Protein AF-A0A957BS85-F1 (afdb_monomer_lite)

Secondary structure (DSSP, 8-state):
---SSSSHHHHHHHH------TTHHHHHHHTTTHHHHS---HHHHHHHHHHH-TT-TTHHHHHTS-HHHHHHHHHHHHT-SSHHHHHHHHTTSTT--HHHHHHHHHHH-TTT-----HHHHHHHHHHT--

Structure (mmCIF, N/CA/C/O backbone):
data_AF-A0A957BS85-F1
#
_entry.id   AF-A0A957BS85-F1
#
loop_
_atom_site.group_PDB
_atom_site.id
_atom_site.type_symbol
_atom_site.label_atom_id
_atom_site.label_alt_id
_atom_site.label_comp_id
_atom_site.label_asym_id
_atom_site.label_entity_id
_atom_site.label_seq_id
_atom_site.pdbx_PDB_ins_code
_atom_site.Cartn_x
_atom_site.Cartn_y
_atom_site.Cartn_z
_atom_site.occupancy
_atom_site.B_iso_or_equiv
_atom_site.auth_seq_id
_atom_site.auth_comp_id
_atom_site.auth_asym_id
_atom_site.auth_atom_id
_atom_site.pdbx_PDB_model_num
ATOM 1 N N . MET A 1 1 ? 9.407 1.982 -29.369 1.00 68.06 1 MET A N 1
ATOM 2 C CA . MET A 1 1 ? 10.413 2.319 -28.342 1.00 68.06 1 MET A CA 1
ATOM 3 C C . MET A 1 1 ? 11.506 1.275 -28.472 1.00 68.06 1 MET A C 1
ATOM 5 O O . MET A 1 1 ? 11.176 0.099 -28.407 1.00 68.06 1 MET A O 1
ATOM 9 N N . GLU A 1 2 ? 12.738 1.660 -28.786 1.00 83.81 2 GLU A N 1
ATOM 10 C CA . GLU A 1 2 ? 13.837 0.694 -28.930 1.00 83.81 2 GLU A CA 1
ATOM 11 C C . GLU A 1 2 ? 14.402 0.311 -27.560 1.00 83.81 2 GLU A C 1
ATOM 13 O O . GLU A 1 2 ? 14.445 1.133 -26.640 1.00 83.81 2 GLU A O 1
ATOM 18 N N . L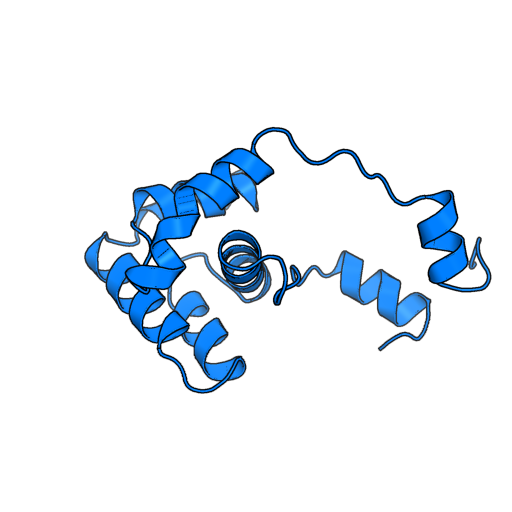YS A 1 3 ? 14.805 -0.954 -27.411 1.00 88.62 3 LYS A N 1
ATOM 19 C CA . LYS A 1 3 ? 15.439 -1.455 -26.191 1.00 88.62 3 LYS A CA 1
ATOM 20 C C . LYS A 1 3 ? 16.886 -0.972 -26.142 1.00 88.62 3 LYS A C 1
ATOM 22 O O . LYS A 1 3 ? 17.693 -1.368 -26.974 1.00 88.62 3 LYS A O 1
ATOM 27 N N . ARG A 1 4 ? 17.224 -0.150 -25.144 1.00 93.56 4 ARG A N 1
ATOM 28 C CA . ARG A 1 4 ? 18.619 0.247 -24.874 1.00 93.56 4 ARG A CA 1
ATOM 29 C C . ARG A 1 4 ? 19.444 -0.887 -24.248 1.00 93.56 4 ARG A C 1
ATOM 31 O O . ARG A 1 4 ? 20.649 -0.942 -24.460 1.00 93.56 4 ARG A O 1
ATOM 38 N N . TYR A 1 5 ? 18.795 -1.769 -23.489 1.00 95.88 5 TYR A N 1
ATOM 39 C CA . TYR A 1 5 ? 19.397 -2.938 -22.835 1.00 95.88 5 TYR A CA 1
ATOM 40 C C . TYR A 1 5 ? 18.717 -4.212 -23.343 1.00 95.88 5 TYR A C 1
ATOM 42 O O . TYR A 1 5 ? 17.515 -4.178 -23.609 1.00 95.88 5 TYR A O 1
ATOM 50 N N . SER A 1 6 ? 19.465 -5.311 -23.468 1.00 94.12 6 SER A N 1
ATOM 51 C CA . SER A 1 6 ? 18.988 -6.603 -23.994 1.00 94.12 6 SER A CA 1
ATOM 52 C C . SER A 1 6 ? 17.875 -7.227 -23.152 1.00 94.12 6 SER A C 1
ATOM 54 O O . SER A 1 6 ? 16.913 -7.765 -23.697 1.00 94.12 6 SER A O 1
ATOM 56 N N . ASP A 1 7 ? 17.993 -7.106 -21.834 1.00 95.00 7 ASP A N 1
ATOM 57 C CA . ASP A 1 7 ? 17.151 -7.748 -20.828 1.00 95.00 7 ASP A CA 1
ATOM 58 C C . ASP A 1 7 ? 16.976 -6.835 -19.604 1.00 95.00 7 ASP A C 1
ATOM 60 O O . ASP A 1 7 ? 17.664 -5.814 -19.456 1.00 95.00 7 ASP A O 1
ATOM 64 N N . ILE A 1 8 ? 16.017 -7.184 -18.740 1.00 95.25 8 ILE A N 1
ATOM 65 C CA . ILE A 1 8 ? 15.694 -6.370 -17.568 1.00 95.25 8 ILE A CA 1
ATOM 66 C C . ILE A 1 8 ? 16.828 -6.380 -16.540 1.00 95.25 8 ILE A C 1
ATOM 68 O O . ILE A 1 8 ? 17.061 -5.364 -15.893 1.00 95.25 8 ILE A O 1
ATOM 72 N N . GLN A 1 9 ? 17.581 -7.478 -16.422 1.00 95.19 9 GLN A N 1
ATOM 73 C CA . GLN A 1 9 ? 18.679 -7.597 -15.458 1.00 95.19 9 GLN A CA 1
ATOM 74 C C . GLN A 1 9 ? 19.808 -6.617 -15.784 1.00 95.19 9 GLN A C 1
ATOM 76 O O . GL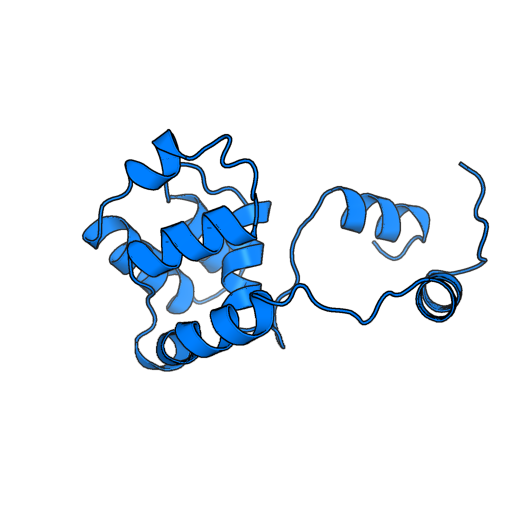N A 1 9 ? 20.293 -5.903 -14.909 1.00 95.19 9 GLN A O 1
ATOM 81 N N . SER A 1 10 ? 20.159 -6.502 -17.064 1.00 96.38 10 SER A N 1
ATOM 82 C CA . SER A 1 10 ? 21.132 -5.536 -17.570 1.00 96.38 10 SER A CA 1
ATOM 83 C C . SER A 1 10 ? 20.673 -4.093 -17.350 1.00 96.38 10 SER A C 1
ATOM 85 O O . SER A 1 10 ? 21.483 -3.234 -16.999 1.00 96.38 10 SER A O 1
ATOM 87 N N . LEU A 1 11 ? 19.373 -3.817 -17.515 1.00 95.31 11 LEU A N 1
ATOM 88 C CA . LEU A 1 11 ? 18.798 -2.510 -17.191 1.00 95.31 11 LEU A CA 1
ATOM 89 C C . LEU A 1 11 ? 18.902 -2.214 -15.692 1.00 95.31 11 LEU A C 1
ATOM 91 O O . LEU A 1 11 ? 19.361 -1.135 -15.322 1.00 95.31 11 LEU A O 1
ATOM 95 N N . LEU A 1 12 ? 18.496 -3.149 -14.832 1.00 93.81 12 LEU A N 1
ATOM 96 C CA . LEU A 1 12 ? 18.514 -2.962 -13.382 1.00 93.81 12 LEU A CA 1
ATOM 97 C C . LEU A 1 12 ? 19.946 -2.772 -12.877 1.00 93.81 12 LEU A C 1
ATOM 99 O O . LEU A 1 12 ? 20.208 -1.811 -12.163 1.00 93.81 12 LEU A O 1
ATOM 103 N N . SER A 1 13 ? 20.900 -3.584 -13.337 1.00 94.56 13 SER A N 1
ATOM 104 C CA . SER A 1 13 ? 22.312 -3.434 -12.968 1.00 94.56 13 SER A CA 1
ATOM 105 C C . SER A 1 13 ? 22.897 -2.067 -13.339 1.00 94.56 13 SER A C 1
ATOM 107 O O . SER A 1 13 ? 23.838 -1.622 -12.687 1.00 94.56 13 SER A O 1
ATOM 109 N N . ALA A 1 14 ? 22.394 -1.420 -14.394 1.00 95.25 14 ALA A N 1
ATOM 110 C CA . ALA A 1 14 ? 22.929 -0.152 -14.884 1.00 95.25 14 ALA A CA 1
ATOM 111 C C . ALA A 1 14 ? 22.159 1.083 -14.391 1.00 95.25 14 ALA A C 1
ATOM 113 O O . ALA A 1 14 ? 22.705 2.185 -14.419 1.00 95.25 14 ALA A O 1
ATOM 114 N N . CYS A 1 15 ? 20.880 0.939 -14.038 1.00 93.69 15 CYS A N 1
ATOM 115 C CA . CYS A 1 15 ? 19.968 2.067 -13.817 1.00 93.69 15 CYS A CA 1
ATOM 116 C C . CYS A 1 15 ? 19.189 2.006 -12.500 1.00 93.69 15 CYS A C 1
ATOM 118 O O . CYS A 1 15 ? 18.472 2.964 -12.204 1.00 93.69 15 CYS A O 1
ATOM 120 N N . LEU A 1 16 ? 19.273 0.917 -11.730 1.00 91.31 16 LEU A N 1
ATOM 121 C CA . LEU A 1 16 ? 18.575 0.831 -10.452 1.00 91.31 16 LEU A CA 1
ATOM 122 C C . LEU A 1 16 ? 19.158 1.856 -9.475 1.00 91.31 16 LEU A C 1
ATOM 124 O O . LEU A 1 16 ? 20.354 1.875 -9.193 1.00 91.31 16 LEU A O 1
ATOM 128 N N . VAL A 1 17 ? 18.286 2.720 -8.967 1.00 89.50 17 VAL A N 1
ATOM 129 C CA . VAL A 1 17 ? 18.619 3.666 -7.905 1.00 89.50 17 VAL A CA 1
ATOM 130 C C . VAL A 1 17 ? 18.342 2.978 -6.577 1.00 89.50 17 VAL A C 1
ATOM 132 O O . VAL A 1 17 ? 17.233 2.494 -6.356 1.00 89.50 17 VAL A O 1
ATOM 135 N N . HIS A 1 18 ? 19.355 2.928 -5.714 1.00 84.62 18 HIS A N 1
ATOM 136 C CA . HIS A 1 18 ? 19.253 2.337 -4.378 1.00 84.62 18 HIS A CA 1
ATOM 137 C C . HIS A 1 18 ? 18.861 3.352 -3.299 1.00 84.62 18 HIS A C 1
ATOM 139 O O . HIS A 1 18 ? 18.523 2.953 -2.188 1.00 84.62 18 HIS A O 1
ATOM 145 N N . ASP A 1 19 ? 18.893 4.647 -3.621 1.00 86.94 19 ASP A N 1
ATOM 146 C CA . ASP A 1 19 ? 18.463 5.693 -2.703 1.00 86.94 19 ASP A CA 1
ATOM 147 C C . ASP A 1 19 ? 16.951 5.606 -2.491 1.00 86.94 19 ASP A C 1
ATOM 149 O O . ASP A 1 19 ? 16.146 5.843 -3.398 1.00 86.94 19 ASP A O 1
ATOM 153 N N . GLU A 1 20 ? 16.568 5.267 -1.267 1.00 81.62 20 GLU A N 1
ATOM 154 C CA . GLU A 1 20 ? 15.181 5.278 -0.838 1.00 81.62 20 GLU A CA 1
ATOM 155 C C . GLU A 1 20 ? 14.765 6.694 -0.415 1.00 81.62 20 GLU A C 1
ATOM 157 O O . GLU A 1 20 ? 15.564 7.487 0.089 1.00 81.62 20 GLU A O 1
ATOM 162 N N . TYR A 1 21 ? 13.488 7.031 -0.604 1.00 86.50 21 TYR A N 1
ATOM 163 C CA . TYR A 1 21 ? 12.958 8.281 -0.067 1.00 86.50 21 TYR A CA 1
ATOM 164 C C . TYR A 1 21 ? 13.052 8.262 1.464 1.00 86.5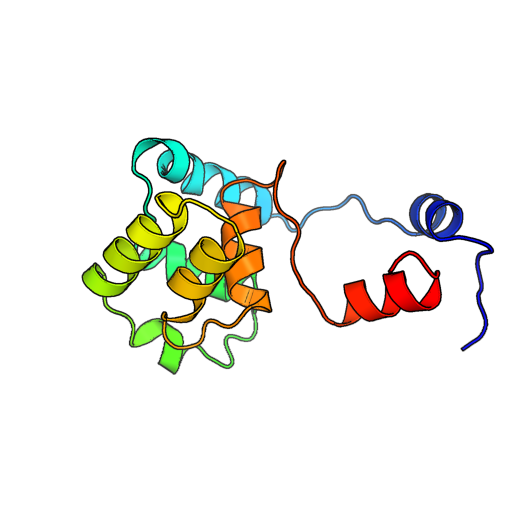0 21 TYR A C 1
ATOM 166 O O . TYR A 1 21 ? 12.604 7.293 2.079 1.00 86.50 21 TYR A O 1
ATOM 174 N N . SER A 1 22 ? 13.587 9.331 2.066 1.00 89.56 22 SER A N 1
ATOM 175 C CA . SER A 1 22 ? 13.968 9.397 3.491 1.00 89.56 22 SER A CA 1
ATOM 176 C C . SER A 1 22 ? 12.876 8.963 4.465 1.00 89.56 22 SER A C 1
ATOM 178 O O . SER A 1 22 ? 13.169 8.433 5.532 1.00 89.56 22 SER A O 1
ATOM 180 N N . ASP A 1 23 ? 11.619 9.186 4.092 1.00 91.38 23 ASP A N 1
ATOM 181 C CA . ASP A 1 23 ? 10.467 8.950 4.957 1.00 91.38 23 ASP A CA 1
ATOM 182 C C . ASP A 1 23 ? 9.953 7.504 4.876 1.00 91.38 23 ASP A C 1
ATOM 184 O O . ASP A 1 23 ? 9.082 7.122 5.654 1.00 91.38 23 ASP A O 1
ATOM 188 N N . THR A 1 24 ? 10.478 6.684 3.959 1.00 94.38 24 THR A N 1
ATOM 189 C CA . THR A 1 24 ? 9.963 5.329 3.703 1.00 94.38 24 THR A CA 1
ATOM 190 C C . THR A 1 24 ? 10.312 4.363 4.828 1.00 94.38 24 THR A C 1
ATOM 192 O O . THR A 1 24 ? 9.402 3.814 5.446 1.00 94.38 24 THR A O 1
ATOM 195 N N . ALA A 1 25 ? 11.594 4.206 5.168 1.00 95.25 25 ALA A N 1
ATOM 196 C CA . ALA A 1 25 ? 12.005 3.336 6.270 1.00 95.25 25 ALA A CA 1
ATOM 197 C C . ALA A 1 25 ? 11.379 3.738 7.629 1.00 95.25 25 ALA A C 1
ATOM 199 O O . ALA A 1 25 ? 10.868 2.855 8.323 1.00 95.25 25 ALA A O 1
ATOM 200 N N . PRO A 1 26 ? 11.310 5.034 8.011 1.00 96.75 26 PRO A N 1
ATOM 201 C CA . PRO A 1 26 ? 10.563 5.458 9.197 1.00 96.75 26 PRO A CA 1
ATOM 202 C C . PRO A 1 26 ? 9.074 5.091 9.158 1.00 96.75 26 PRO A C 1
ATOM 204 O O . PRO A 1 26 ? 8.516 4.684 10.178 1.00 96.75 26 PRO A O 1
ATOM 207 N N . LEU A 1 27 ? 8.423 5.215 7.996 1.00 97.56 27 LEU A N 1
ATOM 208 C CA . LEU A 1 27 ? 7.016 4.852 7.838 1.00 97.56 27 LEU A CA 1
ATOM 209 C C . LEU A 1 27 ? 6.805 3.343 8.006 1.00 97.56 27 LEU A C 1
ATOM 211 O O . LEU A 1 27 ? 5.933 2.948 8.777 1.00 97.56 27 LEU A O 1
ATOM 215 N N . ILE A 1 28 ? 7.630 2.512 7.367 1.00 97.31 28 ILE A N 1
ATOM 216 C CA . ILE A 1 28 ? 7.602 1.050 7.543 1.00 97.31 28 ILE A CA 1
ATOM 217 C C . ILE A 1 28 ? 7.795 0.696 9.023 1.00 97.31 28 ILE A C 1
ATOM 219 O O . ILE A 1 28 ? 7.005 -0.053 9.596 1.00 97.31 28 ILE A O 1
ATOM 223 N N . ALA A 1 29 ? 8.783 1.304 9.688 1.00 97.12 29 ALA A N 1
ATOM 224 C CA . ALA A 1 29 ? 9.030 1.074 11.110 1.00 97.12 29 ALA A CA 1
ATOM 225 C C . ALA A 1 29 ? 7.812 1.429 11.983 1.00 97.12 29 ALA A C 1
ATOM 227 O O . ALA A 1 29 ? 7.476 0.678 12.902 1.00 97.12 29 ALA A O 1
ATOM 228 N N . SER A 1 30 ? 7.107 2.524 11.675 1.00 97.12 30 SER A N 1
ATOM 229 C CA . SER A 1 30 ? 5.884 2.908 12.397 1.00 97.12 30 SER A CA 1
ATOM 230 C C . SER A 1 30 ? 4.738 1.896 12.232 1.00 97.12 30 SER A C 1
ATOM 232 O O . SER A 1 30 ? 3.922 1.733 13.138 1.00 97.12 30 SER A O 1
ATOM 234 N N . LEU A 1 31 ? 4.716 1.156 11.119 1.00 97.94 31 LEU A N 1
ATOM 235 C CA . LEU A 1 31 ? 3.702 0.150 10.788 1.00 97.94 31 LEU A CA 1
ATOM 236 C C . LEU A 1 31 ? 4.052 -1.263 11.281 1.00 97.94 31 LEU A C 1
ATOM 238 O O . LEU A 1 31 ? 3.248 -2.176 11.119 1.00 97.94 31 LEU A O 1
ATOM 242 N N . SER A 1 32 ? 5.205 -1.461 11.923 1.00 95.62 32 SER A N 1
ATOM 243 C CA . SER A 1 32 ? 5.641 -2.779 12.424 1.00 95.62 32 SER A CA 1
ATOM 244 C C . SER A 1 32 ? 4.609 -3.467 13.333 1.00 95.62 32 SER A C 1
ATOM 246 O O . SER A 1 32 ? 4.429 -4.684 13.267 1.00 95.62 32 SER A O 1
ATOM 248 N N . HIS A 1 33 ? 3.860 -2.684 14.114 1.00 96.00 33 HIS A N 1
ATOM 249 C CA . HIS A 1 33 ? 2.792 -3.160 15.000 1.00 96.00 33 HIS A CA 1
ATOM 250 C C . HIS A 1 33 ? 1.602 -3.809 14.262 1.00 96.00 33 HIS A C 1
ATOM 252 O O . HIS A 1 33 ? 0.805 -4.521 14.880 1.00 96.00 33 HIS A O 1
ATOM 258 N N . VAL A 1 34 ? 1.441 -3.573 12.955 1.00 96.56 34 VAL A N 1
ATOM 259 C CA . VAL A 1 34 ? 0.338 -4.132 12.154 1.00 96.56 34 VAL A CA 1
ATOM 260 C C . VAL A 1 34 ? 0.452 -5.656 12.068 1.00 96.56 34 VAL A C 1
ATOM 262 O O . VAL A 1 34 ? -0.569 -6.338 12.030 1.00 96.56 34 VAL A O 1
ATOM 265 N N . SER A 1 35 ? 1.670 -6.203 12.122 1.00 90.25 35 SER A N 1
ATOM 266 C CA . SER A 1 35 ? 1.904 -7.654 12.164 1.00 90.25 35 SER A CA 1
ATOM 267 C C . SER A 1 35 ? 1.265 -8.335 13.385 1.00 90.25 35 SER A C 1
ATOM 269 O O . SER A 1 35 ? 0.808 -9.471 13.292 1.00 90.25 35 SER A O 1
ATOM 271 N N . GLU A 1 36 ? 1.168 -7.627 14.513 1.00 91.62 36 GLU A N 1
ATOM 272 C CA . GLU A 1 36 ? 0.591 -8.139 15.761 1.00 91.62 36 GLU A CA 1
ATOM 273 C C . GLU A 1 36 ? -0.893 -7.780 15.893 1.00 91.62 36 GLU A C 1
ATOM 275 O O . GLU A 1 36 ? -1.724 -8.598 16.284 1.00 91.62 36 GLU A O 1
ATOM 280 N N . THR A 1 37 ? -1.240 -6.536 15.563 1.00 93.81 37 THR A N 1
ATOM 281 C CA . THR A 1 37 ? -2.595 -5.995 15.754 1.00 93.81 37 THR A CA 1
ATOM 282 C C . THR A 1 37 ? -3.535 -6.298 14.592 1.00 93.81 37 THR A C 1
ATOM 284 O O . THR A 1 37 ? -4.752 -6.202 14.745 1.00 93.81 37 THR A O 1
ATOM 287 N N . SER A 1 38 ? -2.987 -6.683 13.436 1.00 95.50 38 SER A N 1
ATOM 288 C CA . SER A 1 38 ? -3.706 -6.907 12.181 1.00 95.50 38 SER A CA 1
ATOM 289 C C . SER A 1 38 ? -4.493 -5.694 11.683 1.00 95.50 38 SER A C 1
ATOM 291 O O . SER A 1 38 ? -5.399 -5.865 10.885 1.00 95.50 38 SER A O 1
ATOM 293 N N . TYR A 1 39 ? -4.204 -4.464 12.107 1.00 98.00 39 TYR A N 1
ATOM 294 C CA . TYR A 1 39 ? -4.842 -3.265 11.550 1.00 98.00 39 TYR A CA 1
ATOM 295 C C . TYR A 1 39 ? -3.896 -2.070 11.611 1.00 98.00 39 TYR A C 1
ATOM 297 O O . TYR A 1 39 ? -2.969 -2.057 12.409 1.00 98.00 39 TYR A O 1
ATOM 305 N N . PHE A 1 40 ? -4.180 -1.039 10.816 1.00 98.56 40 PHE A N 1
ATOM 306 C CA . PHE A 1 40 ? -3.574 0.286 10.967 1.00 98.56 40 PHE A CA 1
ATOM 307 C C . PHE A 1 40 ? -4.645 1.328 11.307 1.00 98.56 40 PHE A C 1
ATOM 309 O O . PHE A 1 40 ? -5.835 1.144 11.037 1.00 98.56 40 PHE A O 1
ATOM 316 N N . THR A 1 41 ? -4.225 2.421 11.928 1.00 98.50 41 THR A N 1
ATOM 317 C CA . THR A 1 41 ? -5.073 3.546 12.337 1.00 98.50 41 THR A CA 1
ATOM 318 C C . THR A 1 41 ? -5.401 4.469 11.168 1.00 98.50 41 THR A C 1
ATOM 320 O O . THR A 1 41 ? -4.744 4.462 10.119 1.00 98.50 41 THR A O 1
ATOM 323 N N . ARG A 1 42 ? -6.387 5.358 11.342 1.00 98.56 42 ARG A N 1
ATOM 324 C CA . ARG A 1 42 ? -6.683 6.385 10.328 1.00 98.56 42 ARG A CA 1
ATOM 325 C C . ARG A 1 42 ? -5.507 7.325 10.083 1.00 98.56 42 ARG A C 1
ATOM 327 O O . ARG A 1 42 ? -5.315 7.774 8.954 1.00 98.56 42 ARG A O 1
ATOM 334 N N . ASN A 1 43 ? -4.741 7.657 11.118 1.00 98.44 43 ASN A N 1
ATOM 335 C CA . ASN A 1 43 ? -3.590 8.546 10.974 1.00 98.44 43 ASN A CA 1
ATOM 336 C C . ASN A 1 43 ? -2.485 7.904 10.118 1.00 98.44 43 ASN A C 1
ATOM 338 O O . ASN A 1 43 ? -1.941 8.544 9.215 1.00 98.44 43 ASN A O 1
ATOM 342 N N . GLU A 1 44 ? -2.208 6.621 10.344 1.00 98.50 44 GLU A N 1
ATOM 343 C CA . GLU A 1 44 ? -1.285 5.837 9.518 1.00 98.50 44 GLU A CA 1
ATOM 344 C C . GLU A 1 44 ? -1.803 5.697 8.091 1.00 98.50 44 GLU A C 1
ATOM 346 O O . GLU A 1 44 ? -1.067 5.966 7.147 1.00 98.50 44 GLU A O 1
ATOM 351 N N . PHE A 1 45 ? -3.093 5.403 7.913 1.00 98.62 45 PHE A N 1
ATOM 352 C CA . PHE A 1 45 ? -3.736 5.376 6.600 1.00 98.62 45 PHE A CA 1
ATOM 353 C C . PHE A 1 45 ? -3.523 6.674 5.806 1.00 98.62 45 PHE A C 1
ATOM 355 O O . PHE A 1 45 ? -3.148 6.630 4.632 1.00 98.62 45 PHE A O 1
ATOM 362 N N . LEU A 1 46 ? -3.731 7.837 6.431 1.00 98.38 46 LEU A N 1
ATOM 363 C CA . LEU A 1 46 ? -3.514 9.130 5.777 1.00 98.38 46 LEU A CA 1
ATOM 364 C C . LEU A 1 46 ? -2.032 9.367 5.460 1.00 98.38 46 LEU A C 1
ATOM 366 O O . LEU A 1 46 ? -1.717 9.876 4.383 1.00 98.38 46 LEU A O 1
ATOM 370 N N . THR A 1 47 ? -1.135 8.957 6.357 1.00 98.12 47 THR A N 1
ATOM 371 C CA . THR A 1 47 ? 0.317 9.031 6.143 1.00 98.12 47 THR A CA 1
ATOM 372 C C . THR A 1 47 ? 0.746 8.169 4.954 1.00 98.12 47 THR A C 1
ATOM 374 O O . THR A 1 47 ? 1.419 8.669 4.053 1.00 98.12 47 THR A O 1
ATOM 377 N N . MET A 1 48 ? 0.275 6.921 4.872 1.00 98.19 48 MET A N 1
ATOM 378 C CA . MET A 1 48 ? 0.536 6.024 3.742 1.00 98.19 48 MET A CA 1
ATOM 379 C C . MET A 1 48 ? -0.036 6.567 2.426 1.00 98.19 48 MET A C 1
ATOM 381 O O . MET A 1 48 ? 0.626 6.508 1.388 1.00 98.19 48 MET A O 1
ATOM 385 N N . CYS A 1 49 ? -1.246 7.141 2.448 1.00 97.50 49 CYS A N 1
ATOM 386 C CA . CYS A 1 49 ? -1.835 7.782 1.268 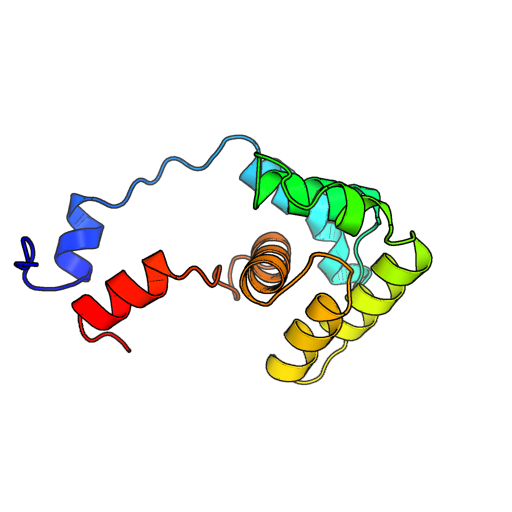1.00 97.50 49 CYS A CA 1
ATOM 387 C C . CYS A 1 49 ? -0.961 8.929 0.753 1.00 97.50 49 CYS A C 1
ATOM 389 O O . CYS A 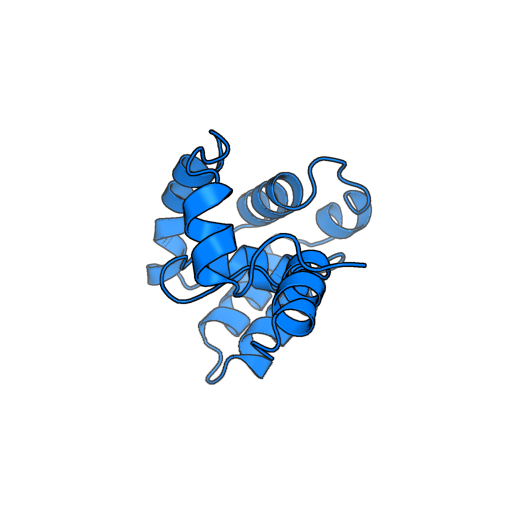1 49 ? -0.693 9.010 -0.448 1.00 97.50 49 CYS A O 1
ATOM 391 N N . LYS A 1 50 ? -0.507 9.801 1.660 1.00 96.25 50 LYS A N 1
ATOM 392 C CA . LYS A 1 50 ? 0.357 10.935 1.330 1.00 96.25 50 LYS A CA 1
ATOM 393 C C . LYS A 1 50 ? 1.719 10.475 0.813 1.00 96.25 50 LYS A C 1
ATOM 395 O O . LYS A 1 50 ? 2.188 11.024 -0.176 1.00 96.25 50 LYS A O 1
ATOM 400 N N . TRP A 1 51 ? 2.320 9.455 1.425 1.00 96.00 51 TRP A N 1
ATOM 401 C CA . TRP A 1 51 ? 3.564 8.855 0.935 1.00 96.00 51 TRP A CA 1
ATOM 402 C C . TRP A 1 51 ? 3.396 8.321 -0.496 1.00 96.00 51 TRP A C 1
ATOM 404 O O . TRP A 1 51 ? 4.188 8.640 -1.383 1.00 96.00 51 TRP A O 1
ATOM 414 N N . LYS A 1 52 ? 2.309 7.583 -0.767 1.00 94.25 52 LYS A N 1
ATOM 415 C CA . LYS A 1 52 ? 2.063 6.976 -2.085 1.00 94.25 52 LYS A CA 1
ATOM 416 C C . LYS A 1 52 ? 1.722 7.996 -3.170 1.00 94.25 52 LYS A C 1
ATOM 418 O O . LYS A 1 52 ? 2.025 7.783 -4.349 1.00 94.25 52 LYS A O 1
ATOM 423 N N . GLU A 1 53 ? 1.025 9.066 -2.808 1.00 92.94 53 GLU A N 1
ATOM 424 C CA . GLU A 1 53 ? 0.597 10.106 -3.737 1.00 92.94 53 GLU A CA 1
ATOM 425 C C . GLU A 1 53 ? 0.791 11.495 -3.104 1.00 92.94 53 GLU A C 1
ATOM 427 O O . GLU A 1 53 ? -0.171 12.107 -2.634 1.00 92.94 53 GLU A O 1
ATOM 432 N N . PRO A 1 54 ? 2.031 12.030 -3.129 1.00 92.81 54 PRO A N 1
ATOM 433 C CA . PRO A 1 54 ? 2.385 13.270 -2.429 1.00 92.81 54 PRO A CA 1
ATOM 434 C C . PRO A 1 54 ? 1.638 14.522 -2.889 1.00 92.81 54 PRO A C 1
ATOM 436 O O . PRO A 1 54 ? 1.677 15.540 -2.205 1.00 92.81 54 PRO A O 1
ATOM 439 N N . ARG A 1 55 ? 0.972 14.489 -4.054 1.00 94.25 55 ARG A N 1
ATOM 440 C CA . ARG A 1 55 ? 0.171 15.628 -4.538 1.00 94.25 55 ARG A CA 1
ATOM 441 C C . ARG A 1 55 ? -1.239 15.635 -3.950 1.00 94.25 55 ARG A C 1
ATOM 443 O O . ARG A 1 55 ? -1.972 16.597 -4.162 1.00 94.25 55 ARG A O 1
ATOM 450 N N . GLU A 1 56 ? -1.609 14.582 -3.227 1.00 93.50 56 GLU A N 1
ATOM 451 C CA . GLU A 1 56 ? -2.831 14.439 -2.441 1.00 93.50 56 GLU A CA 1
ATOM 452 C C . GLU A 1 56 ? -4.118 14.762 -3.227 1.00 93.50 56 GLU A C 1
ATOM 454 O O . GLU A 1 56 ? -5.091 15.306 -2.702 1.00 93.50 56 GLU A O 1
ATOM 459 N N . ARG A 1 57 ? -4.158 14.374 -4.508 1.00 94.75 57 ARG A N 1
ATOM 460 C CA . ARG A 1 57 ? -5.276 14.594 -5.444 1.00 94.75 57 ARG A CA 1
ATOM 461 C C . ARG A 1 57 ? -6.589 13.985 -4.955 1.00 94.75 57 ARG A C 1
ATOM 463 O O . ARG A 1 57 ? -7.659 14.425 -5.361 1.00 94.75 57 ARG A O 1
ATOM 470 N N . ARG A 1 58 ? -6.520 12.955 -4.107 1.00 94.44 58 ARG A N 1
ATOM 471 C CA . ARG A 1 58 ? -7.681 12.256 -3.530 1.00 94.44 58 ARG A CA 1
ATOM 472 C C . ARG A 1 58 ? -7.867 12.542 -2.037 1.00 94.44 58 ARG A C 1
ATOM 474 O O . ARG A 1 58 ? -8.633 11.830 -1.391 1.00 94.44 58 ARG A O 1
ATOM 481 N N . ARG A 1 59 ? -7.225 13.586 -1.491 1.00 95.75 59 ARG A N 1
ATOM 482 C CA . ARG A 1 59 ? -7.252 13.921 -0.054 1.00 95.75 59 ARG A CA 1
ATOM 483 C C . ARG A 1 59 ? -8.653 13.899 0.545 1.00 95.75 59 ARG A C 1
ATOM 485 O O . ARG A 1 59 ? -8.842 13.338 1.616 1.00 95.75 59 ARG A O 1
ATOM 492 N N . GLN A 1 60 ? -9.625 14.500 -0.140 1.00 96.62 60 GLN A N 1
ATOM 493 C CA . GLN A 1 60 ? -11.008 14.589 0.345 1.00 96.62 60 GLN A CA 1
ATOM 494 C C . GLN A 1 60 ? -11.633 13.198 0.526 1.00 96.62 60 GLN A C 1
ATOM 496 O O . GLN A 1 60 ? -12.250 12.931 1.554 1.00 96.62 60 GLN A O 1
ATOM 501 N N . ASN A 1 61 ? -11.388 12.282 -0.417 1.00 97.56 61 ASN A N 1
ATOM 502 C CA . ASN A 1 61 ? -11.854 10.901 -0.319 1.00 97.56 61 ASN A CA 1
ATOM 503 C C . ASN A 1 61 ? -11.182 10.183 0.853 1.00 97.56 61 ASN A C 1
ATOM 505 O O . ASN A 1 61 ? -11.872 9.565 1.657 1.00 97.56 61 ASN A O 1
ATOM 509 N N . TRP A 1 62 ? -9.862 10.311 1.005 1.00 97.94 62 TRP A N 1
ATOM 510 C CA . TRP A 1 62 ? -9.149 9.678 2.116 1.00 97.94 62 TRP A CA 1
ATOM 511 C C . TRP A 1 62 ? -9.635 10.201 3.469 1.00 97.94 62 TRP A C 1
ATOM 513 O O . TRP A 1 62 ? -9.971 9.414 4.350 1.00 97.94 62 TRP A O 1
ATOM 523 N N . ALA A 1 63 ? -9.763 11.523 3.603 1.00 97.56 63 ALA A N 1
ATOM 524 C CA . ALA A 1 63 ? -10.219 12.180 4.822 1.00 97.56 63 ALA A CA 1
ATOM 525 C C . ALA A 1 63 ? -11.647 11.781 5.225 1.00 97.56 63 ALA A C 1
ATOM 527 O O . ALA A 1 63 ? -11.968 11.828 6.411 1.00 97.56 63 ALA A O 1
ATOM 528 N N . SER A 1 64 ? -12.480 11.362 4.269 1.00 98.06 64 SER A N 1
ATOM 529 C CA . SER A 1 64 ? -13.846 10.900 4.532 1.00 98.06 64 SER A CA 1
ATOM 530 C C . SER A 1 64 ? -13.942 9.477 5.095 1.00 98.06 64 SER A C 1
ATOM 532 O O . SER A 1 64 ? -15.035 9.063 5.467 1.00 98.06 64 SER A O 1
ATOM 534 N N . ASN A 1 65 ? -12.845 8.714 5.157 1.00 98.56 65 ASN A N 1
ATOM 535 C CA . ASN A 1 65 ? -12.834 7.444 5.889 1.00 98.56 65 ASN A CA 1
ATOM 536 C C . ASN A 1 65 ? -12.743 7.721 7.392 1.00 98.56 65 ASN A C 1
ATOM 538 O O . ASN A 1 65 ? -11.953 8.562 7.829 1.00 98.56 65 ASN A O 1
ATOM 542 N N . THR A 1 66 ? -13.540 7.013 8.181 1.00 98.69 66 THR A N 1
ATOM 543 C CA . THR A 1 66 ? -13.528 7.079 9.648 1.00 98.69 66 THR A CA 1
ATOM 544 C C . THR A 1 66 ? -12.462 6.155 10.245 1.00 98.69 66 THR A C 1
ATOM 546 O O . THR A 1 66 ? -11.935 5.278 9.563 1.00 98.69 66 THR A O 1
ATOM 549 N N . GLU A 1 67 ? -12.127 6.350 11.526 1.00 98.62 67 GLU A N 1
ATOM 550 C CA . GLU A 1 67 ? -11.210 5.453 12.253 1.00 98.62 67 GLU A CA 1
ATOM 551 C C . GLU A 1 67 ? -11.715 4.007 12.249 1.00 98.62 67 GLU A C 1
ATOM 553 O O . GLU A 1 67 ? -10.959 3.085 11.957 1.00 98.62 67 GLU A O 1
ATOM 558 N N . ASP A 1 68 ? -13.010 3.824 12.500 1.00 98.62 68 ASP A N 1
ATOM 559 C CA . ASP A 1 68 ? -13.648 2.511 12.540 1.00 98.62 68 ASP A CA 1
ATOM 560 C C . ASP A 1 68 ? -13.622 1.803 11.176 1.00 98.62 68 ASP A C 1
ATOM 562 O O . ASP A 1 68 ? -13.256 0.630 11.093 1.00 98.62 68 ASP A O 1
ATOM 566 N N . GLU A 1 69 ? -13.910 2.527 10.085 1.00 98.62 69 GLU A N 1
ATOM 567 C CA . GLU A 1 69 ? -13.821 1.986 8.721 1.00 98.62 69 GLU A CA 1
ATOM 568 C C . GLU A 1 69 ? -12.393 1.531 8.388 1.00 98.62 69 GLU A C 1
ATOM 570 O O . GLU A 1 69 ? -12.206 0.433 7.858 1.00 98.62 69 GLU A O 1
ATOM 575 N N . VAL A 1 70 ? -11.386 2.353 8.708 1.00 98.81 70 VAL A N 1
ATOM 576 C CA . VAL A 1 70 ? -9.973 2.042 8.438 1.00 98.81 70 VAL A CA 1
ATOM 577 C C . VAL A 1 70 ? -9.529 0.809 9.216 1.00 98.81 70 VAL A C 1
ATOM 579 O O . VAL A 1 70 ? -8.987 -0.123 8.616 1.00 98.81 70 VAL A O 1
ATOM 582 N N . ARG A 1 71 ? -9.799 0.760 10.523 1.00 98.62 71 ARG A N 1
ATOM 583 C CA . ARG A 1 71 ? -9.417 -0.379 11.367 1.00 98.62 71 ARG A CA 1
ATOM 584 C C . ARG A 1 71 ? -10.139 -1.655 10.953 1.00 98.62 71 ARG A C 1
ATOM 586 O O . ARG A 1 71 ? -9.509 -2.696 10.818 1.00 98.62 71 ARG A O 1
ATOM 593 N N . THR A 1 72 ? -11.439 -1.575 10.679 1.00 98.69 72 THR A N 1
ATOM 594 C CA . THR A 1 72 ? -12.237 -2.740 10.279 1.00 98.69 72 THR A CA 1
ATOM 595 C C . THR A 1 72 ? -11.782 -3.306 8.936 1.00 98.69 72 THR A C 1
ATOM 597 O O . THR A 1 72 ? -11.616 -4.517 8.798 1.00 98.69 72 THR A O 1
ATOM 600 N N . LEU A 1 73 ? -11.575 -2.457 7.926 1.00 98.75 73 LEU A N 1
ATOM 601 C CA . LEU A 1 73 ? -11.207 -2.924 6.587 1.00 98.75 73 LEU A CA 1
ATOM 602 C C . LEU A 1 73 ? -9.757 -3.405 6.512 1.00 98.75 73 LEU A C 1
ATOM 604 O O . LEU A 1 73 ? -9.492 -4.371 5.798 1.00 98.75 73 LEU A O 1
ATOM 608 N N . SER A 1 74 ? -8.839 -2.788 7.260 1.00 98.56 74 SER A N 1
ATOM 609 C CA . SER A 1 74 ? -7.471 -3.301 7.384 1.00 98.56 74 SER A CA 1
ATOM 610 C C . SER A 1 74 ? -7.437 -4.639 8.132 1.00 98.56 74 SER A C 1
ATOM 612 O O . SER A 1 74 ? -6.854 -5.583 7.609 1.00 98.56 74 SER A O 1
ATOM 614 N N . ALA A 1 75 ? -8.175 -4.790 9.239 1.00 98.44 75 ALA A N 1
ATOM 615 C CA . ALA A 1 75 ? -8.346 -6.076 9.930 1.00 98.44 75 ALA A CA 1
ATOM 616 C C . ALA A 1 75 ? -8.874 -7.186 9.024 1.00 98.44 75 ALA A C 1
ATOM 618 O O . ALA A 1 75 ? -8.333 -8.291 8.998 1.00 98.44 75 ALA A O 1
ATOM 619 N N . GLN A 1 76 ? -9.897 -6.888 8.225 1.00 98.38 76 GLN A N 1
ATOM 620 C CA . GLN A 1 76 ? -10.406 -7.847 7.248 1.00 98.38 76 GLN A CA 1
ATOM 621 C C . GLN A 1 76 ? -9.371 -8.189 6.170 1.00 98.38 76 GLN A C 1
ATOM 623 O O . GLN A 1 76 ? -9.299 -9.340 5.752 1.00 98.38 76 GLN A O 1
ATOM 628 N N . ALA A 1 77 ? -8.577 -7.216 5.716 1.00 98.25 77 ALA A N 1
ATOM 629 C CA . ALA A 1 77 ? -7.535 -7.450 4.724 1.00 98.25 77 ALA A CA 1
ATOM 630 C C . ALA A 1 77 ? -6.432 -8.370 5.265 1.00 98.25 77 ALA A C 1
ATOM 632 O O . ALA A 1 77 ? -6.082 -9.361 4.622 1.00 98.25 77 ALA A O 1
ATOM 633 N N . PHE A 1 78 ? -5.904 -8.081 6.453 1.00 96.62 78 PHE A N 1
ATOM 634 C CA . PHE A 1 78 ? -4.816 -8.864 7.039 1.00 96.62 78 PHE A CA 1
ATOM 635 C C . PHE A 1 78 ? -5.278 -10.241 7.536 1.00 96.62 78 PHE A C 1
ATOM 637 O O . PHE A 1 78 ? -4.511 -11.195 7.461 1.00 96.62 78 PHE A O 1
ATOM 644 N N . GLY A 1 79 ? -6.554 -10.389 7.907 1.00 95.81 79 GLY A N 1
ATOM 645 C CA . GLY A 1 79 ? -7.180 -11.685 8.197 1.00 95.81 79 GLY A CA 1
ATOM 646 C C . GLY A 1 79 ? -7.685 -12.462 6.972 1.00 95.81 79 GLY A C 1
ATOM 647 O O . GLY A 1 79 ? -8.239 -13.550 7.131 1.00 95.81 79 GLY A O 1
ATOM 648 N N . ALA A 1 80 ? -7.554 -11.924 5.755 1.00 97.19 80 ALA A N 1
ATOM 649 C CA . ALA A 1 80 ? -8.058 -12.583 4.553 1.00 97.19 80 ALA A CA 1
ATOM 650 C C . ALA A 1 80 ? -7.231 -13.838 4.199 1.00 97.19 80 ALA A C 1
ATOM 652 O O . ALA A 1 80 ? -6.009 -13.833 4.355 1.00 97.19 80 ALA A O 1
ATOM 653 N N . PRO A 1 81 ? -7.870 -14.898 3.667 1.00 95.38 81 PRO A N 1
ATOM 654 C CA . PRO A 1 81 ? -7.199 -16.167 3.372 1.00 95.38 81 PRO A CA 1
ATOM 655 C C . PRO A 1 81 ? -6.382 -16.156 2.071 1.00 95.38 81 PRO A C 1
ATOM 657 O O . PRO A 1 81 ? -5.630 -17.093 1.820 1.00 95.38 81 PRO A O 1
ATOM 660 N N . ASP A 1 82 ? -6.552 -15.142 1.223 1.00 96.38 82 ASP A N 1
ATOM 661 C CA . ASP A 1 82 ? -5.871 -15.023 -0.065 1.00 96.38 82 ASP A CA 1
ATOM 662 C C . ASP A 1 82 ? -5.667 -13.559 -0.469 1.00 96.38 82 ASP A C 1
ATOM 664 O O . ASP A 1 82 ? -6.370 -12.654 -0.003 1.00 96.38 82 ASP A O 1
ATOM 668 N N . GLU A 1 83 ? -4.728 -13.349 -1.392 1.00 95.69 83 GLU A N 1
ATOM 669 C CA . GLU A 1 83 ? -4.313 -12.017 -1.835 1.00 95.69 83 GLU A CA 1
ATOM 670 C C . GLU A 1 83 ? -5.408 -11.229 -2.549 1.00 95.69 83 GLU A C 1
ATOM 672 O O . GLU A 1 83 ? -5.500 -10.007 -2.399 1.00 95.69 83 GLU A O 1
ATOM 677 N N . ALA A 1 84 ? -6.276 -11.911 -3.303 1.00 96.62 84 ALA A N 1
ATOM 678 C CA . ALA A 1 84 ? -7.352 -11.244 -4.021 1.00 96.62 84 ALA A CA 1
ATOM 679 C C . ALA A 1 84 ? -8.363 -10.656 -3.030 1.00 96.62 84 ALA A C 1
ATOM 681 O O . ALA A 1 84 ? -8.760 -9.498 -3.157 1.00 96.62 84 ALA A O 1
ATOM 682 N N . ARG A 1 85 ? -8.743 -11.404 -1.991 1.00 97.88 85 ARG A N 1
ATOM 683 C CA . ARG A 1 85 ? -9.601 -10.878 -0.921 1.00 97.88 85 ARG A CA 1
ATOM 684 C C . ARG A 1 85 ? -8.893 -9.792 -0.120 1.00 97.88 85 ARG A C 1
ATOM 686 O O . ARG A 1 85 ? -9.492 -8.739 0.104 1.00 97.88 85 ARG A O 1
ATOM 693 N N . ARG A 1 86 ? -7.625 -10.000 0.250 1.00 97.88 86 ARG A N 1
ATOM 694 C CA . ARG A 1 86 ? -6.812 -9.026 0.997 1.00 97.88 86 ARG A CA 1
ATOM 695 C C . ARG A 1 86 ? -6.813 -7.655 0.328 1.00 97.88 86 ARG A C 1
ATOM 697 O O . ARG A 1 86 ? -7.193 -6.660 0.949 1.00 97.88 86 ARG A O 1
ATOM 704 N N . ILE A 1 87 ? -6.472 -7.597 -0.959 1.00 97.94 87 ILE A N 1
ATOM 705 C CA . ILE A 1 87 ? -6.416 -6.325 -1.685 1.00 97.94 87 ILE A CA 1
ATOM 706 C C . ILE A 1 87 ? -7.809 -5.710 -1.883 1.00 97.94 87 ILE A C 1
ATOM 708 O O . ILE A 1 87 ? -7.962 -4.488 -1.800 1.00 97.94 87 ILE A O 1
ATOM 712 N N . LEU A 1 88 ? -8.843 -6.534 -2.095 1.00 98.31 88 LEU A N 1
ATOM 713 C CA . LEU A 1 88 ? -10.220 -6.062 -2.260 1.00 98.31 88 LEU A CA 1
ATOM 714 C C . LEU A 1 88 ? -10.788 -5.454 -0.974 1.00 98.31 88 LEU A C 1
ATOM 716 O O . LEU A 1 88 ? -11.509 -4.460 -1.059 1.00 98.31 88 LEU A O 1
ATOM 720 N N . HIS A 1 89 ? -10.441 -5.979 0.206 1.00 98.56 89 HIS A N 1
ATOM 721 C CA . HIS A 1 89 ? -10.820 -5.362 1.481 1.00 98.56 89 HIS A CA 1
ATOM 722 C C . HIS A 1 89 ? -10.268 -3.938 1.600 1.00 98.56 89 HIS A C 1
ATOM 724 O O . HIS A 1 89 ? -11.029 -3.015 1.894 1.00 98.56 89 HIS A O 1
ATOM 730 N N . LEU A 1 90 ? -8.989 -3.728 1.272 1.00 98.62 90 LEU A N 1
ATOM 731 C CA . LEU A 1 90 ? -8.376 -2.395 1.277 1.00 98.62 90 LEU A CA 1
ATOM 732 C C . LEU A 1 90 ? -8.998 -1.458 0.233 1.00 98.62 90 LEU A C 1
ATOM 734 O O . LEU A 1 90 ? -9.202 -0.277 0.510 1.00 98.62 90 LEU A O 1
ATOM 738 N N . CYS A 1 91 ? -9.359 -1.971 -0.947 1.00 98.56 91 CYS A N 1
ATOM 739 C CA . CYS A 1 91 ? -10.006 -1.181 -2.004 1.00 98.56 91 CYS A CA 1
ATOM 740 C C . CYS A 1 91 ? -11.412 -0.675 -1.636 1.00 98.56 91 CYS A C 1
ATOM 742 O O . CYS A 1 91 ? -11.963 0.161 -2.349 1.00 98.56 91 CYS A O 1
ATOM 744 N N . ARG A 1 92 ? -12.008 -1.150 -0.536 1.00 98.50 92 ARG A N 1
ATOM 745 C CA . ARG A 1 92 ? -13.281 -0.611 -0.027 1.00 98.50 92 ARG A CA 1
ATOM 746 C C . ARG A 1 92 ? -13.111 0.736 0.682 1.00 98.50 92 ARG A C 1
ATOM 748 O O . ARG A 1 92 ? -14.104 1.435 0.866 1.00 98.50 92 ARG A O 1
ATOM 755 N N . LEU A 1 93 ? -11.886 1.120 1.051 1.00 98.62 93 LEU A N 1
ATOM 756 C CA . LEU A 1 93 ? -11.593 2.450 1.586 1.00 98.62 93 LEU A CA 1
ATOM 757 C C . LEU A 1 93 ? -11.728 3.514 0.490 1.00 98.62 93 LEU A C 1
ATOM 759 O O . LEU A 1 93 ? -11.236 3.372 -0.633 1.00 98.62 93 LEU A O 1
ATOM 763 N N . ARG A 1 94 ? -12.368 4.638 0.816 1.00 98.50 94 ARG A N 1
ATOM 764 C CA . ARG A 1 94 ? -12.611 5.724 -0.141 1.00 98.50 94 ARG A CA 1
ATOM 765 C C . ARG A 1 94 ? -11.286 6.308 -0.626 1.00 98.50 94 ARG A C 1
ATOM 767 O O . ARG A 1 94 ? -10.449 6.736 0.167 1.00 98.50 94 ARG A O 1
ATOM 774 N N . GLY A 1 95 ? -11.115 6.363 -1.947 1.00 97.12 95 GLY A N 1
ATOM 775 C CA . GLY A 1 95 ? -9.899 6.866 -2.597 1.00 97.12 95 GLY A CA 1
ATOM 776 C C . GLY A 1 95 ? -8.777 5.833 -2.755 1.00 97.12 95 GLY A C 1
ATOM 777 O O . GLY A 1 95 ? -7.735 6.178 -3.330 1.00 97.12 95 GLY A O 1
ATOM 778 N N . VAL A 1 96 ? -9.000 4.589 -2.320 1.00 98.00 96 VAL A N 1
ATOM 779 C CA . VAL A 1 96 ? -8.069 3.464 -2.451 1.00 98.00 96 VAL A CA 1
ATOM 780 C C . VAL A 1 96 ? -8.500 2.584 -3.620 1.00 98.00 96 VAL A C 1
ATOM 782 O O . VAL A 1 96 ? -9.622 2.105 -3.683 1.00 98.00 96 VAL A O 1
ATOM 785 N N . GLY A 1 97 ? -7.594 2.385 -4.572 1.00 96.31 97 GLY A N 1
ATOM 786 C CA . GLY A 1 97 ? -7.720 1.341 -5.592 1.00 96.31 97 GLY A CA 1
ATOM 787 C C . GLY A 1 97 ? -6.498 0.433 -5.536 1.00 96.31 97 GLY A C 1
ATOM 788 O O . GLY A 1 97 ? -5.598 0.692 -4.737 1.00 96.31 97 GLY A O 1
ATOM 789 N N . ILE A 1 98 ? -6.423 -0.560 -6.425 1.00 96.19 98 ILE A N 1
ATOM 790 C CA . ILE A 1 98 ? -5.342 -1.564 -6.454 1.00 96.19 98 ILE A CA 1
ATOM 791 C C . ILE A 1 98 ? -3.935 -0.953 -6.282 1.00 96.19 98 ILE A C 1
ATOM 793 O O . ILE A 1 98 ? -3.235 -1.402 -5.380 1.00 96.19 98 ILE A O 1
ATOM 797 N N . PRO A 1 99 ? -3.529 0.116 -7.007 1.00 95.19 99 PRO A N 1
ATOM 798 C CA . PRO A 1 99 ? -2.185 0.692 -6.849 1.00 95.19 99 PRO A CA 1
ATOM 799 C C . PRO A 1 99 ? -1.884 1.278 -5.463 1.00 95.19 99 PRO A C 1
ATOM 801 O O . PRO A 1 99 ? -0.730 1.383 -5.057 1.00 95.19 99 PRO A O 1
ATOM 804 N N . VAL A 1 100 ? -2.918 1.749 -4.762 1.00 96.81 100 VAL A N 1
ATOM 805 C CA . VAL A 1 100 ? -2.791 2.311 -3.410 1.00 96.81 100 VAL A CA 1
ATOM 806 C C . VAL A 1 100 ? -2.838 1.182 -2.384 1.00 96.81 100 VAL A C 1
ATOM 808 O O . VAL A 1 100 ? -2.005 1.146 -1.490 1.00 96.81 100 VAL A O 1
ATOM 811 N N . ALA A 1 101 ? -3.750 0.224 -2.558 1.00 98.06 101 ALA A N 1
ATOM 812 C CA . ALA A 1 101 ? -3.852 -0.948 -1.698 1.00 98.06 101 ALA A CA 1
ATOM 813 C C . ALA A 1 101 ? -2.563 -1.786 -1.710 1.00 98.06 101 ALA A C 1
ATOM 815 O O . ALA A 1 101 ? -2.066 -2.130 -0.645 1.00 98.06 101 ALA A O 1
ATOM 816 N N . SER A 1 102 ? -1.968 -2.039 -2.883 1.00 97.75 102 SER A N 1
ATOM 817 C CA . SER A 1 102 ? -0.680 -2.742 -2.974 1.00 97.75 102 SER A CA 1
ATOM 818 C C . SER A 1 102 ? 0.436 -1.997 -2.245 1.00 97.75 102 SER A C 1
ATOM 820 O O . SER A 1 102 ? 1.298 -2.620 -1.650 1.00 97.75 102 SER A O 1
ATOM 822 N N . ALA A 1 103 ? 0.408 -0.659 -2.257 1.00 97.06 103 ALA A N 1
ATOM 823 C CA . ALA A 1 103 ? 1.394 0.132 -1.533 1.00 97.06 103 ALA A CA 1
ATOM 824 C C . ALA A 1 103 ? 1.241 0.013 -0.015 1.00 97.06 103 ALA A C 1
ATOM 826 O O . ALA A 1 103 ? 2.244 -0.004 0.684 1.00 97.06 103 ALA A O 1
ATOM 827 N N . PHE A 1 104 ? 0.014 -0.105 0.497 1.00 98.19 104 PHE A N 1
ATOM 828 C CA . PHE A 1 104 ? -0.199 -0.374 1.920 1.00 98.19 104 PHE A CA 1
ATOM 829 C C . PHE A 1 104 ? 0.343 -1.746 2.312 1.00 98.19 104 PHE A C 1
ATOM 831 O O . PHE A 1 104 ? 0.995 -1.859 3.341 1.00 98.19 104 PHE A O 1
ATOM 838 N N . LEU A 1 105 ? 0.121 -2.765 1.475 1.00 97.81 105 LEU A N 1
ATOM 839 C CA . LEU A 1 105 ? 0.676 -4.100 1.704 1.00 97.81 105 LEU A CA 1
ATOM 840 C C . LEU A 1 105 ? 2.211 -4.075 1.698 1.00 97.81 105 LEU A C 1
ATOM 842 O O . LEU A 1 105 ? 2.809 -4.582 2.635 1.00 97.81 105 LEU A O 1
ATOM 846 N N . THR A 1 106 ? 2.840 -3.399 0.730 1.00 97.06 106 THR A N 1
ATOM 847 C CA . THR A 1 106 ? 4.305 -3.217 0.695 1.00 97.06 106 THR A CA 1
ATOM 848 C C . THR A 1 106 ? 4.845 -2.460 1.905 1.00 97.06 106 THR A C 1
ATOM 850 O O . THR A 1 106 ? 5.901 -2.806 2.409 1.00 97.06 106 THR A O 1
ATOM 853 N N . LEU A 1 107 ? 4.156 -1.423 2.389 1.00 97.50 107 LEU A N 1
ATOM 854 C CA . LEU A 1 107 ? 4.624 -0.670 3.558 1.00 97.50 107 LEU A CA 1
ATOM 855 C C . LEU A 1 107 ? 4.517 -1.469 4.864 1.00 97.50 107 LEU A C 1
ATOM 857 O O . LEU A 1 107 ? 5.281 -1.216 5.790 1.00 97.50 107 LEU A O 1
ATOM 861 N N . VAL A 1 108 ? 3.560 -2.394 4.949 1.00 97.31 108 VAL A N 1
ATOM 862 C CA . VAL A 1 108 ? 3.375 -3.263 6.119 1.00 97.31 108 VAL A CA 1
ATOM 863 C C . VAL A 1 108 ? 4.295 -4.482 6.063 1.00 97.31 108 VAL A C 1
ATOM 865 O O . VAL A 1 108 ? 4.796 -4.909 7.099 1.00 97.31 108 VAL A O 1
ATOM 868 N N . ASP A 1 109 ? 4.521 -5.033 4.873 1.00 96.06 109 ASP A N 1
ATOM 869 C CA . ASP A 1 109 ? 5.314 -6.241 4.657 1.00 96.06 109 ASP A CA 1
ATOM 870 C C . ASP A 1 109 ? 6.087 -6.147 3.320 1.00 96.06 109 ASP A C 1
ATOM 872 O O . ASP A 1 109 ? 5.653 -6.662 2.281 1.00 96.06 109 ASP A O 1
ATOM 876 N N . PRO A 1 110 ? 7.222 -5.424 3.311 1.00 95.12 110 PRO A N 1
ATOM 877 C CA . PRO A 1 110 ? 7.983 -5.152 2.091 1.00 95.12 110 PRO A CA 1
ATOM 878 C C . PRO A 1 110 ? 8.665 -6.392 1.505 1.00 95.12 110 PRO A C 1
ATOM 880 O O . PRO A 1 110 ? 8.979 -6.398 0.315 1.00 95.12 110 PRO A O 1
ATOM 883 N N . ASP A 1 111 ? 8.868 -7.441 2.305 1.00 94.88 111 ASP A N 1
ATOM 884 C CA . ASP A 1 111 ? 9.529 -8.672 1.864 1.00 94.88 111 ASP A CA 1
ATOM 885 C C . ASP A 1 111 ? 8.608 -9.546 0.998 1.00 94.88 111 ASP A C 1
ATOM 887 O O . ASP A 1 111 ? 9.084 -10.294 0.142 1.00 94.88 111 ASP A O 1
ATOM 891 N N . HIS A 1 112 ? 7.287 -9.432 1.181 1.00 94.56 112 HIS A N 1
ATOM 892 C CA . HIS A 1 112 ? 6.302 -10.248 0.465 1.00 94.56 112 HIS A CA 1
ATOM 893 C C . HIS A 1 112 ? 5.509 -9.477 -0.597 1.00 94.56 112 HIS A C 1
ATOM 895 O O . HIS A 1 112 ? 4.945 -10.100 -1.501 1.00 94.56 112 HIS A O 1
ATOM 901 N N . TYR A 1 113 ? 5.462 -8.139 -0.537 1.00 95.81 113 TYR A N 1
ATOM 902 C CA . TYR A 1 113 ? 4.622 -7.338 -1.434 1.00 95.81 113 TYR A CA 1
ATOM 903 C C . TYR A 1 113 ? 5.374 -6.262 -2.207 1.00 95.81 113 TYR A C 1
ATOM 905 O O . TYR A 1 113 ? 6.075 -5.424 -1.648 1.00 95.81 113 TYR A O 1
ATOM 913 N N . GLY A 1 114 ? 5.078 -6.178 -3.505 1.00 93.19 114 GLY A N 1
ATOM 914 C CA . GLY A 1 114 ? 5.488 -5.076 -4.374 1.00 93.19 114 GLY A CA 1
ATOM 915 C C . GLY A 1 114 ? 4.355 -4.096 -4.696 1.00 93.19 114 GLY A C 1
ATOM 916 O O . GLY A 1 114 ? 3.174 -4.449 -4.749 1.00 93.19 114 GLY A O 1
ATOM 917 N N . VAL A 1 115 ? 4.725 -2.849 -4.997 1.00 93.75 115 VAL A N 1
ATOM 918 C CA . VAL A 1 115 ? 3.777 -1.825 -5.453 1.00 93.75 115 VAL A CA 1
ATOM 919 C C . VAL A 1 115 ? 3.348 -2.098 -6.896 1.00 93.75 115 VAL A C 1
ATOM 921 O O . VAL A 1 115 ? 4.171 -2.167 -7.806 1.00 93.75 115 VAL A O 1
ATOM 924 N N . ILE A 1 116 ? 2.037 -2.142 -7.132 1.00 92.38 116 ILE A N 1
ATOM 925 C CA . ILE A 1 116 ? 1.450 -2.261 -8.467 1.00 92.38 116 ILE A CA 1
ATOM 926 C C . ILE A 1 116 ? 1.335 -0.860 -9.096 1.00 92.38 116 ILE A C 1
ATOM 928 O O . ILE A 1 116 ? 0.479 -0.059 -8.717 1.00 92.38 116 ILE A O 1
ATOM 932 N N . ASP A 1 117 ? 2.177 -0.554 -10.087 1.00 89.75 117 ASP A N 1
ATOM 933 C CA . ASP A 1 117 ? 2.179 0.715 -10.839 1.00 89.75 117 ASP A CA 1
ATOM 934 C C . ASP A 1 117 ? 2.201 0.443 -12.352 1.00 89.75 117 ASP A C 1
ATOM 936 O O . ASP A 1 117 ? 2.870 -0.476 -12.823 1.00 89.75 117 ASP A O 1
ATOM 940 N N . ILE A 1 118 ? 1.478 1.252 -13.136 1.00 90.19 118 ILE A N 1
ATOM 941 C CA . ILE A 1 118 ? 1.401 1.086 -14.597 1.00 90.19 118 ILE A CA 1
ATOM 942 C C . ILE A 1 118 ? 2.778 1.154 -15.266 1.00 90.19 118 ILE A C 1
ATOM 944 O O . ILE A 1 118 ? 3.008 0.465 -16.253 1.00 90.19 118 ILE A O 1
ATOM 948 N N . ARG A 1 119 ? 3.713 1.937 -14.719 1.00 90.81 119 ARG A N 1
ATOM 949 C CA . ARG A 1 119 ? 5.078 2.042 -15.249 1.00 90.81 119 ARG A CA 1
ATOM 950 C C . ARG A 1 119 ? 5.877 0.767 -15.002 1.00 90.81 119 ARG A C 1
ATOM 952 O O . ARG A 1 119 ? 6.656 0.382 -15.865 1.00 90.81 119 ARG A O 1
ATOM 959 N N . VAL A 1 120 ? 5.648 0.099 -13.870 1.00 91.31 120 VAL A N 1
ATOM 960 C CA . VAL A 1 120 ? 6.250 -1.212 -13.580 1.00 91.31 120 VAL A CA 1
ATOM 961 C C . VAL A 1 120 ? 5.718 -2.242 -14.573 1.00 91.31 120 VAL A C 1
ATOM 963 O O . VAL A 1 120 ? 6.508 -2.910 -15.228 1.00 91.31 120 VAL A O 1
ATOM 966 N N . TRP A 1 121 ? 4.400 -2.296 -14.787 1.00 92.38 121 TRP A N 1
ATOM 967 C CA . TRP A 1 121 ? 3.801 -3.188 -15.788 1.00 92.38 121 TRP A CA 1
ATOM 968 C C . TRP A 1 121 ? 4.309 -2.933 -17.204 1.00 92.38 121 TRP A C 1
ATOM 970 O O . TRP A 1 121 ? 4.643 -3.873 -17.916 1.00 92.38 121 TRP A O 1
ATOM 980 N N . GLN A 1 122 ? 4.393 -1.666 -17.612 1.00 94.00 122 GLN A N 1
ATOM 981 C CA . GLN A 1 122 ? 4.938 -1.297 -18.917 1.00 94.00 122 GLN A CA 1
ATOM 982 C C . GLN A 1 122 ? 6.392 -1.746 -19.067 1.00 94.00 122 GLN A C 1
ATOM 984 O O . GLN A 1 122 ? 6.752 -2.242 -20.129 1.00 94.00 122 GLN A O 1
ATOM 989 N N . LEU A 1 123 ? 7.210 -1.600 -18.020 1.00 93.06 123 LEU A N 1
ATOM 990 C CA . LEU A 1 123 ? 8.596 -2.058 -18.023 1.00 93.06 123 LEU A CA 1
ATOM 991 C C . LEU A 1 123 ? 8.678 -3.584 -18.153 1.00 93.06 123 LEU A C 1
ATOM 993 O O . LEU A 1 123 ? 9.365 -4.073 -19.046 1.00 93.06 123 LEU A O 1
ATOM 997 N N . LEU A 1 124 ? 7.951 -4.321 -17.310 1.00 93.94 124 LEU A N 1
ATOM 998 C CA . LEU A 1 124 ? 7.938 -5.785 -17.322 1.00 93.94 124 LEU A CA 1
ATOM 999 C C . LEU A 1 124 ? 7.460 -6.328 -18.675 1.00 93.94 124 LEU A C 1
ATOM 1001 O O . LEU A 1 124 ? 8.151 -7.139 -19.283 1.00 93.94 124 LEU A O 1
ATOM 1005 N N . ALA A 1 125 ? 6.347 -5.814 -19.208 1.00 94.25 125 ALA A N 1
ATOM 1006 C CA . ALA A 1 125 ? 5.823 -6.222 -20.512 1.00 94.25 125 ALA A CA 1
ATOM 1007 C C . ALA A 1 125 ? 6.781 -5.862 -21.660 1.00 94.25 125 ALA A C 1
ATOM 1009 O O . ALA A 1 125 ? 6.975 -6.642 -22.592 1.00 94.25 125 ALA A O 1
ATOM 1010 N N . PHE A 1 126 ? 7.433 -4.694 -21.597 1.00 94.88 126 PHE A N 1
ATOM 1011 C CA . PHE A 1 126 ? 8.432 -4.297 -22.591 1.00 94.88 126 PHE A CA 1
ATOM 1012 C C . PHE A 1 126 ? 9.627 -5.262 -22.613 1.00 94.88 126 PHE A C 1
ATOM 1014 O O . PHE A 1 126 ? 10.161 -5.563 -23.686 1.00 94.88 126 PHE A O 1
ATOM 1021 N N . TYR A 1 127 ? 10.014 -5.795 -21.453 1.00 95.50 127 TYR A N 1
ATOM 1022 C CA . TYR A 1 127 ? 11.067 -6.799 -21.315 1.00 95.50 127 TYR A CA 1
ATOM 1023 C C . TYR A 1 127 ? 10.589 -8.257 -21.392 1.00 95.50 127 TYR A C 1
ATOM 1025 O O . TYR A 1 127 ? 11.446 -9.128 -21.437 1.00 95.50 127 TYR A O 1
ATOM 1033 N N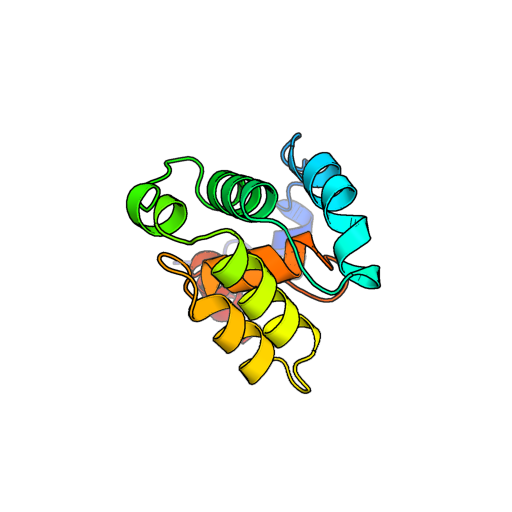 . GLN A 1 128 ? 9.286 -8.505 -21.580 1.00 94.19 128 GLN A N 1
ATOM 1034 C CA . GLN A 1 128 ? 8.667 -9.841 -21.673 1.00 94.19 128 GLN A CA 1
ATOM 1035 C C . GLN A 1 128 ? 8.774 -10.669 -20.380 1.00 94.19 128 GLN A C 1
ATOM 1037 O O . GLN A 1 128 ? 8.895 -11.888 -20.424 1.00 94.19 128 GLN A O 1
ATOM 1042 N N . GLU A 1 129 ? 8.713 -10.000 -19.230 1.00 93.12 129 GLU A N 1
ATOM 1043 C CA . GLU A 1 129 ? 8.706 -10.638 -17.904 1.00 93.12 129 GLU A CA 1
ATOM 1044 C C . GLU A 1 129 ? 7.288 -11.019 -17.430 1.00 93.12 129 GLU A C 1
ATOM 1046 O O . GLU A 1 129 ? 7.129 -11.700 -16.419 1.00 93.12 129 GLU A O 1
ATOM 1051 N N . VAL A 1 130 ? 6.255 -10.553 -18.144 1.00 89.50 130 VAL A N 1
ATOM 1052 C CA . VAL A 1 130 ? 4.820 -10.793 -17.904 1.00 89.50 130 VAL A CA 1
ATOM 1053 C C . VAL A 1 130 ? 4.044 -10.829 -19.213 1.00 89.50 130 VAL A C 1
ATOM 1055 O O . VAL A 1 130 ? 4.534 -10.234 -20.204 1.00 89.50 130 VAL A O 1
#

pLDDT: mean 95.22, std 4.08, range [68.06, 98.81]

Sequence (130 aa):
MEKRYSDIQSLLSACLVHDEYSDTAPLIASLSHVSETSYFTRNEFLTMCKWKEPRERRRQNWASNTEDEVRTLSAQAFGAPDEARRILHLCRLRGVGIPVASAFLTLVDPDHYGVIDIRVWQLLAFYQEV

Foldseek 3Di:
DDDPDLAVVRVCVVPPDPDDDPCQVVLLVVLQCCVVLQFDFLVNQLVLCCVLPVVCPQVVQSVPDDRCLRGVLSSQLSPPPDNVRNLVSQCVRGPDDNQSSLSVVCSNPVPPGDGDDPVVVVSCVVRVVD

Radius of gyration: 16.28 Å; chains: 1; bounding box: 37×32×45 Å